Protein AF-A0A538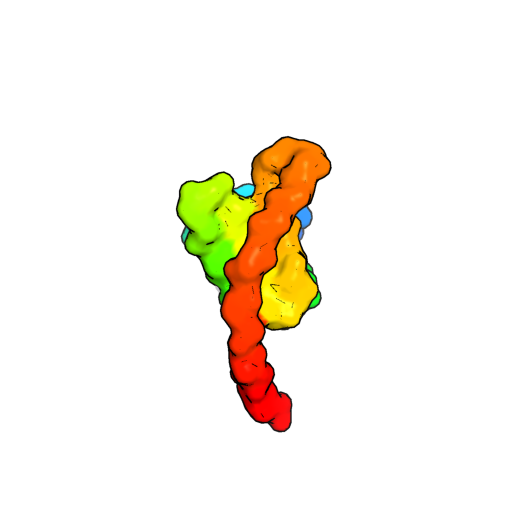HX86-F1 (afdb_monomer_lite)

pLDDT: mean 85.42, std 11.26, range [52.47, 95.25]

Structure (mmCIF, N/CA/C/O backbone):
data_AF-A0A538HX86-F1
#
_entry.id   AF-A0A538HX86-F1
#
loop_
_atom_site.group_PDB
_atom_site.id
_atom_site.type_symbol
_atom_site.label_atom_id
_atom_site.label_alt_id
_atom_site.label_comp_id
_atom_site.label_asym_id
_atom_site.label_entity_id
_atom_site.label_seq_id
_atom_site.pdbx_PDB_ins_code
_atom_site.Cartn_x
_atom_site.Cartn_y
_atom_site.Cartn_z
_atom_site.occupancy
_atom_site.B_iso_or_equiv
_atom_site.auth_seq_id
_atom_site.auth_comp_id
_atom_site.auth_asym_id
_atom_site.auth_atom_id
_atom_site.pdbx_PDB_model_num
ATOM 1 N N . MET A 1 1 ? 11.054 19.162 26.226 1.00 55.84 1 MET A N 1
ATOM 2 C CA . MET A 1 1 ? 10.236 18.667 25.098 1.00 55.84 1 MET A CA 1
ATOM 3 C C . MET A 1 1 ? 10.289 17.154 25.119 1.00 55.84 1 MET A C 1
ATOM 5 O O . MET A 1 1 ? 11.362 16.612 24.894 1.00 55.84 1 MET A O 1
ATOM 9 N N . SER A 1 2 ? 9.189 16.482 25.455 1.00 75.25 2 SER A N 1
ATOM 10 C CA . SER A 1 2 ? 9.073 15.036 25.265 1.00 75.25 2 SER A CA 1
ATOM 11 C C . SER A 1 2 ? 8.468 14.778 23.889 1.00 75.25 2 SER A C 1
ATOM 13 O O . SER A 1 2 ? 7.468 15.390 23.517 1.00 75.25 2 SER A O 1
ATOM 15 N N . VAL A 1 3 ? 9.099 13.906 23.111 1.00 77.31 3 VAL A N 1
ATOM 16 C CA . VAL A 1 3 ? 8.519 13.400 21.867 1.00 77.31 3 VAL A CA 1
ATOM 17 C C . VAL A 1 3 ? 7.607 12.244 22.256 1.00 77.31 3 VAL A C 1
ATOM 19 O O . VAL A 1 3 ? 8.074 11.251 22.808 1.00 77.31 3 VAL A O 1
ATOM 22 N N . ALA A 1 4 ? 6.304 12.389 22.026 1.00 76.81 4 ALA A N 1
ATOM 23 C CA . ALA A 1 4 ? 5.366 11.285 22.175 1.00 76.81 4 ALA A CA 1
ATOM 24 C C . ALA A 1 4 ? 5.399 10.433 20.902 1.00 76.81 4 ALA A C 1
ATOM 26 O O . ALA A 1 4 ? 5.347 10.971 19.795 1.00 76.81 4 ALA A O 1
ATOM 27 N N . GLN A 1 5 ? 5.484 9.110 21.047 1.00 76.38 5 GLN A N 1
ATOM 28 C CA . GLN A 1 5 ? 5.338 8.215 19.904 1.00 76.38 5 GLN A CA 1
ATOM 29 C C . GLN A 1 5 ? 3.899 8.277 19.392 1.00 76.38 5 GLN A C 1
ATOM 31 O O . GLN A 1 5 ? 2.955 8.006 20.133 1.00 76.38 5 GLN A O 1
ATOM 36 N N . LEU A 1 6 ? 3.739 8.608 18.113 1.00 74.88 6 LEU A N 1
ATOM 37 C CA . LEU A 1 6 ? 2.460 8.521 17.423 1.00 74.88 6 LEU A CA 1
ATOM 38 C C . LEU A 1 6 ? 2.367 7.151 16.744 1.00 74.88 6 LEU A C 1
ATOM 40 O O . LEU A 1 6 ? 2.755 6.995 15.590 1.00 74.88 6 LEU A O 1
ATOM 44 N N . ALA A 1 7 ? 1.890 6.145 17.476 1.00 80.62 7 ALA A N 1
ATOM 45 C CA . ALA A 1 7 ? 1.567 4.851 16.885 1.00 80.62 7 ALA A CA 1
ATOM 46 C C . ALA A 1 7 ? 0.267 4.990 16.077 1.00 80.62 7 ALA A C 1
ATOM 48 O O . ALA A 1 7 ? -0.808 5.155 16.657 1.00 80.62 7 ALA A O 1
ATOM 49 N N . ARG A 1 8 ? 0.367 4.973 14.743 1.00 83.06 8 ARG A N 1
ATOM 50 C CA . ARG A 1 8 ? -0.809 4.983 13.866 1.00 83.06 8 ARG A CA 1
ATOM 51 C C . ARG A 1 8 ? -1.437 3.591 13.809 1.00 83.06 8 ARG A C 1
ATOM 53 O O . ARG A 1 8 ? -0.735 2.582 13.831 1.00 83.06 8 ARG A O 1
ATOM 60 N N . THR A 1 9 ? -2.765 3.531 13.746 1.00 92.12 9 THR A N 1
ATOM 61 C CA . THR A 1 9 ? -3.470 2.267 13.477 1.00 92.12 9 THR A CA 1
ATOM 62 C C . THR A 1 9 ? -3.314 1.877 12.008 1.00 92.12 9 THR A C 1
ATOM 64 O O . THR A 1 9 ? -3.050 2.732 11.162 1.00 92.12 9 THR A O 1
ATOM 67 N N . LEU A 1 10 ? -3.539 0.601 11.674 1.00 91.69 10 LEU A N 1
ATOM 68 C CA . LEU A 1 10 ? -3.517 0.148 10.279 1.00 91.69 10 LEU A CA 1
ATOM 69 C C . LEU A 1 10 ? -4.477 0.966 9.395 1.00 91.69 10 LEU A C 1
ATOM 71 O O . LEU A 1 10 ? -4.092 1.399 8.315 1.00 91.69 10 LEU A O 1
ATOM 75 N N . ASP A 1 11 ? -5.686 1.258 9.878 1.00 93.44 11 ASP A N 1
ATOM 76 C CA . ASP A 1 11 ? -6.651 2.084 9.139 1.00 93.44 11 ASP A CA 1
ATOM 77 C C . ASP A 1 11 ? -6.134 3.506 8.880 1.00 93.44 11 ASP A C 1
ATOM 79 O O . ASP A 1 11 ? -6.370 4.077 7.816 1.00 93.44 11 ASP A O 1
ATOM 83 N N . GLN A 1 12 ? -5.399 4.089 9.833 1.00 93.88 12 GLN A N 1
ATOM 84 C CA . GLN A 1 12 ? -4.795 5.411 9.663 1.00 93.88 12 GLN A CA 1
ATOM 85 C C . GLN A 1 12 ? -3.674 5.392 8.620 1.00 93.88 12 GLN A C 1
ATOM 87 O O . GLN A 1 12 ? -3.566 6.338 7.837 1.00 93.88 12 GLN A O 1
ATOM 92 N N . GLU A 1 13 ? -2.870 4.328 8.588 1.00 94.06 13 GLU A N 1
ATOM 93 C CA . GLU A 1 13 ? -1.830 4.124 7.574 1.00 94.06 13 GLU A CA 1
ATOM 94 C C . GLU A 1 13 ? -2.435 3.937 6.177 1.00 94.06 13 GLU A C 1
ATOM 96 O O . GLU A 1 13 ? -2.039 4.613 5.224 1.00 94.06 13 GLU A O 1
ATOM 101 N N . LEU A 1 14 ? -3.473 3.105 6.057 1.00 93.94 14 LEU A N 1
ATOM 102 C CA . LEU A 1 14 ? -4.210 2.917 4.807 1.00 93.94 14 LEU A CA 1
ATOM 103 C C . LEU A 1 14 ? -4.846 4.230 4.331 1.00 93.94 14 LEU A C 1
ATOM 105 O O . LEU A 1 14 ? -4.704 4.601 3.167 1.00 93.94 14 LEU A O 1
ATOM 109 N N . ALA A 1 15 ? -5.470 5.000 5.227 1.00 94.25 15 ALA A N 1
ATOM 110 C CA . ALA A 1 15 ? -6.027 6.309 4.891 1.00 94.25 15 ALA A CA 1
ATOM 111 C C . ALA A 1 15 ? -4.947 7.336 4.502 1.00 94.25 15 ALA A C 1
ATOM 113 O O . ALA A 1 15 ? -5.203 8.236 3.696 1.00 94.25 15 ALA A O 1
ATOM 114 N N . ALA A 1 16 ? -3.742 7.252 5.072 1.00 94.19 16 ALA A N 1
ATOM 115 C CA . ALA A 1 16 ? -2.614 8.085 4.663 1.00 94.19 16 ALA A CA 1
ATOM 116 C C . ALA A 1 16 ? -2.143 7.727 3.245 1.00 94.19 16 ALA A C 1
ATOM 118 O O . ALA A 1 16 ? -1.920 8.637 2.443 1.00 94.19 16 ALA A O 1
ATOM 119 N N . LEU A 1 17 ? -2.073 6.434 2.909 1.00 94.38 17 LEU A N 1
ATOM 120 C CA . LEU A 1 17 ? -1.748 5.966 1.560 1.00 94.38 17 LEU A CA 1
ATOM 121 C C . LEU A 1 17 ? -2.790 6.395 0.531 1.00 94.38 17 LEU A C 1
ATOM 123 O O . LEU A 1 17 ? -2.435 6.999 -0.483 1.00 94.38 17 LEU A O 1
ATOM 127 N N . VAL A 1 18 ? -4.079 6.162 0.801 1.00 94.12 18 VAL A N 1
ATOM 128 C CA . VAL A 1 18 ? -5.169 6.547 -0.113 1.00 94.12 18 VAL A CA 1
ATOM 129 C C . VAL A 1 18 ? -5.136 8.048 -0.396 1.00 94.12 18 VAL A C 1
ATOM 131 O O . VAL A 1 18 ? -5.185 8.446 -1.555 1.00 94.12 18 VAL A O 1
ATOM 134 N N . ARG A 1 19 ? -4.926 8.886 0.627 1.00 93.81 19 ARG A N 1
ATOM 135 C CA . ARG A 1 19 ? -4.844 10.350 0.468 1.00 93.81 19 ARG A CA 1
ATOM 136 C C . ARG A 1 19 ? -3.526 10.860 -0.122 1.00 93.81 19 ARG A C 1
ATOM 138 O O . ARG A 1 19 ? -3.418 12.051 -0.389 1.00 93.81 19 ARG A O 1
ATOM 145 N N . GLY A 1 20 ? -2.518 10.003 -0.285 1.00 93.38 20 GLY A N 1
ATOM 146 C CA . GLY A 1 20 ? -1.180 10.414 -0.723 1.00 93.38 20 GLY A CA 1
ATOM 147 C C . GLY A 1 20 ? -0.397 11.220 0.306 1.00 93.38 20 GLY A C 1
ATOM 148 O O . GLY A 1 20 ? 0.576 11.874 -0.047 1.00 93.38 20 GLY A O 1
ATOM 149 N N . ALA A 1 21 ? -0.788 11.143 1.579 1.00 95.00 21 ALA A N 1
ATOM 150 C CA . ALA A 1 21 ? 0.007 11.656 2.692 1.00 95.00 21 ALA A CA 1
ATOM 151 C C . ALA A 1 21 ? 1.170 10.712 3.059 1.00 95.00 21 ALA A C 1
ATOM 153 O O . ALA A 1 21 ? 2.086 11.113 3.770 1.00 95.00 21 ALA A O 1
ATOM 154 N N . SER A 1 22 ? 1.121 9.464 2.585 1.00 93.12 22 SER A N 1
ATOM 155 C CA . SER A 1 22 ? 2.221 8.499 2.603 1.00 93.12 22 SER A CA 1
ATOM 156 C C . SER A 1 22 ? 2.355 7.857 1.222 1.00 93.12 22 SER A C 1
ATOM 158 O O . SER A 1 22 ? 1.363 7.732 0.498 1.00 93.12 22 SER A O 1
ATOM 160 N N . LEU A 1 23 ? 3.575 7.455 0.872 1.00 95.12 23 LEU A N 1
ATOM 161 C CA . LEU A 1 23 ? 3.901 6.695 -0.338 1.00 95.12 23 LEU A CA 1
ATOM 162 C C . LEU A 1 23 ? 4.664 5.403 -0.004 1.00 95.12 23 LEU A C 1
ATOM 164 O O . LEU A 1 23 ? 5.258 4.803 -0.890 1.00 95.12 23 LEU A O 1
ATOM 168 N N . GLU A 1 24 ? 4.655 4.974 1.255 1.00 95.25 24 GLU A N 1
ATOM 169 C CA . GLU A 1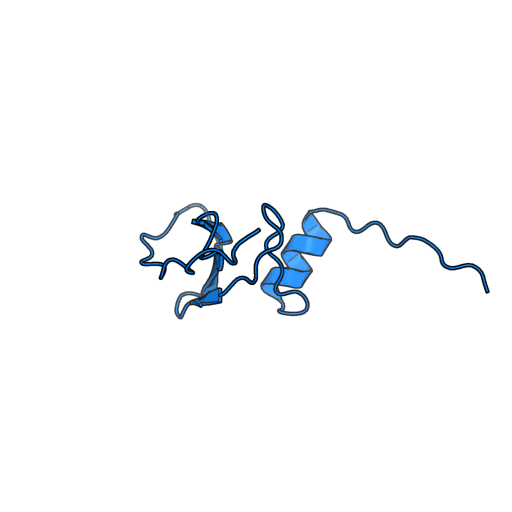 24 ? 5.397 3.806 1.732 1.00 95.25 24 GLU A CA 1
ATOM 170 C C . GLU A 1 24 ? 4.535 2.536 1.703 1.00 95.25 24 GLU A C 1
ATOM 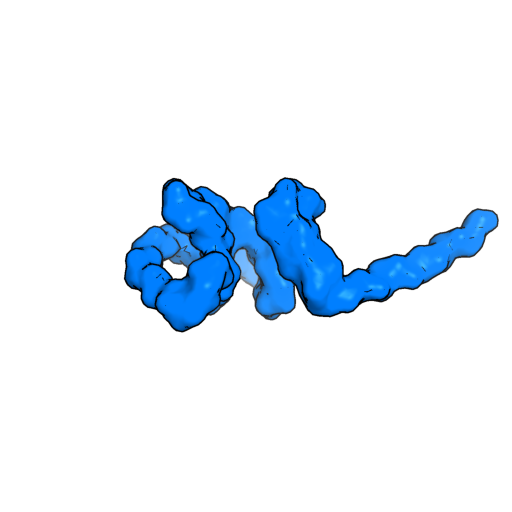172 O O . GLU A 1 24 ? 3.417 2.502 2.222 1.00 95.25 24 GLU A O 1
ATOM 177 N N . CYS A 1 25 ? 5.047 1.454 1.124 1.00 95.00 25 CYS A N 1
ATOM 178 C CA . CYS A 1 25 ? 4.392 0.157 1.186 1.00 95.00 25 CYS A CA 1
ATOM 179 C C . CYS A 1 25 ? 4.419 -0.389 2.621 1.00 95.00 25 CYS A C 1
ATOM 181 O O . CYS A 1 25 ? 5.483 -0.727 3.130 1.00 95.00 25 CYS A O 1
ATOM 183 N N . LEU A 1 26 ? 3.249 -0.610 3.232 1.00 94.56 26 LEU A N 1
ATOM 184 C CA . LEU A 1 26 ? 3.139 -1.144 4.604 1.00 94.56 26 LEU A CA 1
ATOM 185 C C . LEU A 1 26 ? 3.650 -2.590 4.773 1.00 94.56 26 LEU A C 1
ATOM 187 O O . LEU A 1 26 ? 3.631 -3.116 5.882 1.00 94.56 26 LEU A O 1
ATOM 191 N N . VAL A 1 27 ? 4.053 -3.252 3.683 1.00 94.56 27 VAL A N 1
ATOM 192 C CA . VAL A 1 27 ? 4.563 -4.633 3.689 1.00 94.56 27 VAL A CA 1
ATOM 193 C C . VAL A 1 27 ? 6.088 -4.674 3.621 1.00 94.56 27 VAL A C 1
ATOM 195 O O . VAL A 1 27 ? 6.705 -5.417 4.377 1.00 94.56 27 VAL A O 1
ATOM 198 N N . CYS A 1 28 ? 6.700 -3.906 2.714 1.00 94.06 28 CYS A N 1
ATOM 199 C CA . CYS A 1 28 ? 8.144 -3.974 2.452 1.00 94.06 28 CYS A CA 1
ATOM 200 C C . CYS A 1 28 ? 8.884 -2.635 2.579 1.00 94.06 28 CYS A C 1
ATOM 202 O O . CYS A 1 28 ? 10.098 -2.614 2.418 1.00 94.06 28 CYS A O 1
ATOM 204 N N . GLY A 1 29 ? 8.182 -1.532 2.851 1.00 92.50 29 GLY A N 1
ATOM 205 C CA . GLY A 1 29 ? 8.772 -0.196 2.989 1.00 92.50 29 G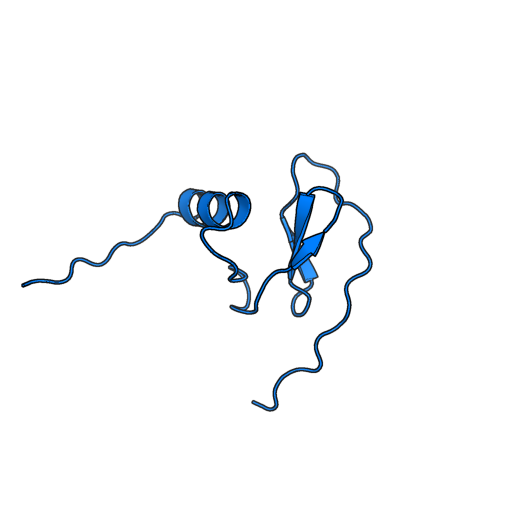LY A CA 1
ATOM 206 C C . GLY A 1 29 ? 9.110 0.510 1.670 1.00 92.50 29 GLY A C 1
ATOM 207 O O . GLY A 1 29 ? 9.504 1.670 1.692 1.00 92.50 29 GLY A O 1
ATOM 208 N N . GLU A 1 30 ? 8.946 -0.144 0.515 1.00 93.56 30 GLU A N 1
ATOM 209 C CA . GLU A 1 30 ? 9.263 0.458 -0.788 1.00 93.56 30 GLU A CA 1
ATOM 210 C C . GLU A 1 30 ? 8.205 1.478 -1.238 1.00 93.56 30 GLU A C 1
ATOM 212 O O . GLU A 1 30 ? 7.040 1.408 -0.830 1.00 93.56 30 GLU A O 1
ATOM 217 N N . PHE A 1 31 ? 8.578 2.403 -2.123 1.00 93.81 31 PHE A N 1
ATOM 218 C CA . PHE A 1 31 ? 7.648 3.384 -2.669 1.00 93.81 31 PHE A CA 1
ATOM 219 C C . PHE A 1 31 ? 6.535 2.729 -3.499 1.00 93.81 31 PHE A C 1
ATOM 221 O O . PHE A 1 31 ? 6.776 1.930 -4.407 1.00 93.81 31 PHE A O 1
ATOM 228 N N . VAL A 1 32 ? 5.287 3.097 -3.210 1.00 95.00 32 VAL A N 1
ATOM 229 C CA . VAL A 1 32 ? 4.121 2.667 -3.992 1.00 95.00 32 VAL A CA 1
ATOM 230 C C . VAL A 1 32 ? 3.866 3.595 -5.178 1.00 95.00 32 VAL A C 1
ATOM 232 O O . VAL A 1 32 ? 4.128 4.797 -5.130 1.00 95.00 32 VAL A O 1
ATOM 235 N N . MET A 1 33 ? 3.276 3.044 -6.234 1.00 93.81 33 MET A N 1
ATOM 236 C CA . MET A 1 33 ? 2.818 3.780 -7.408 1.00 93.81 33 MET A CA 1
ATOM 237 C C . MET A 1 33 ? 1.295 3.905 -7.410 1.00 93.81 33 MET A C 1
ATOM 239 O O . MET A 1 33 ? 0.593 2.982 -6.999 1.00 93.81 33 MET A O 1
ATOM 243 N N . ARG A 1 34 ? 0.783 5.025 -7.929 1.00 92.50 34 ARG A N 1
ATOM 244 C CA . ARG A 1 34 ? -0.637 5.199 -8.264 1.00 92.50 34 ARG A CA 1
ATOM 245 C C . ARG A 1 34 ? -0.854 4.936 -9.742 1.00 92.50 34 ARG A C 1
ATOM 247 O O . ARG A 1 34 ? -0.167 5.521 -10.574 1.00 92.50 34 ARG A O 1
ATOM 254 N N . LEU A 1 35 ? -1.822 4.088 -10.045 1.00 90.19 35 LEU A N 1
ATOM 255 C CA . LEU A 1 35 ? -2.213 3.752 -11.407 1.00 90.19 35 LEU A CA 1
ATOM 256 C C . LEU A 1 35 ? -3.494 4.490 -11.794 1.00 90.19 35 LEU A C 1
ATOM 258 O O . LEU A 1 35 ? -4.230 4.969 -10.931 1.00 90.19 35 LEU A O 1
ATOM 262 N N . GLU A 1 36 ? -3.773 4.559 -13.095 1.00 82.31 36 GLU A N 1
ATOM 263 C CA . GLU A 1 36 ? -4.895 5.331 -13.653 1.00 82.31 36 GLU A CA 1
ATOM 264 C C . GLU A 1 36 ? -6.272 4.887 -13.122 1.00 82.31 36 GLU A C 1
ATOM 266 O O . GLU A 1 36 ? -7.197 5.690 -13.061 1.00 82.31 36 GLU A O 1
ATOM 271 N N . SER A 1 37 ? -6.399 3.641 -12.657 1.00 82.06 37 SER A N 1
ATOM 272 C CA . SER A 1 37 ? -7.614 3.082 -12.047 1.00 82.06 37 SER A CA 1
ATOM 273 C C . SER A 1 37 ? -7.784 3.391 -10.551 1.00 82.06 37 SER A C 1
ATOM 275 O O . SER A 1 37 ? -8.662 2.825 -9.907 1.00 82.06 37 SER A O 1
ATOM 277 N N . GLY A 1 38 ? -6.935 4.243 -9.964 1.00 86.44 38 GLY A N 1
ATOM 278 C CA . GLY A 1 38 ? -6.941 4.526 -8.521 1.00 86.44 38 GLY A CA 1
ATOM 279 C C . GLY A 1 38 ? -6.282 3.434 -7.670 1.00 86.44 38 GLY A C 1
ATOM 280 O O . GLY A 1 38 ? -6.205 3.561 -6.449 1.00 86.44 38 GLY A O 1
ATOM 281 N N . VAL A 1 39 ? -5.757 2.386 -8.309 1.00 91.81 39 VAL A N 1
ATOM 282 C CA . VAL A 1 39 ? -5.001 1.315 -7.657 1.00 91.81 39 VAL A CA 1
ATOM 283 C C . VAL A 1 39 ? -3.669 1.858 -7.154 1.00 91.81 39 VAL A C 1
ATOM 285 O O . VAL A 1 39 ? -2.918 2.494 -7.898 1.00 91.81 39 VAL A O 1
ATOM 288 N N . ILE A 1 40 ? -3.358 1.558 -5.897 1.00 94.69 40 ILE A N 1
ATOM 289 C CA . ILE A 1 40 ? -2.037 1.780 -5.320 1.00 94.69 40 ILE A CA 1
ATOM 290 C C . ILE A 1 40 ? -1.307 0.444 -5.316 1.00 94.69 40 ILE A C 1
ATOM 292 O O . ILE A 1 40 ? -1.797 -0.535 -4.755 1.00 94.69 40 ILE A O 1
ATOM 296 N N . ALA A 1 41 ? -0.135 0.398 -5.934 1.00 94.69 41 ALA A N 1
ATOM 297 C CA . ALA A 1 41 ? 0.610 -0.834 -6.117 1.00 94.69 41 ALA A CA 1
ATOM 298 C C . ALA A 1 41 ? 2.068 -0.686 -5.696 1.00 94.69 41 ALA A C 1
ATOM 300 O O . ALA A 1 41 ? 2.729 0.291 -6.045 1.00 94.69 41 ALA A O 1
ATOM 301 N N . CYS A 1 42 ? 2.587 -1.677 -4.978 1.00 93.81 42 CYS A N 1
ATOM 302 C CA . CYS A 1 42 ? 4.014 -1.774 -4.709 1.00 93.81 42 CYS A CA 1
ATOM 303 C C . CYS A 1 42 ? 4.707 -2.541 -5.850 1.00 93.81 42 CYS A C 1
ATOM 305 O O . CYS A 1 42 ? 4.381 -3.710 -6.066 1.00 93.81 42 CYS A O 1
ATOM 307 N N . PRO A 1 43 ? 5.675 -1.940 -6.560 1.00 91.50 43 PRO A N 1
ATOM 308 C CA . PRO A 1 43 ? 6.375 -2.607 -7.659 1.00 91.50 43 PRO A CA 1
ATOM 309 C C . PRO A 1 43 ? 7.357 -3.697 -7.192 1.00 91.50 43 PRO A C 1
ATOM 311 O O . PRO A 1 43 ? 7.751 -4.545 -7.990 1.00 91.50 43 PRO A O 1
ATOM 314 N N . GLU A 1 44 ? 7.727 -3.701 -5.907 1.00 91.75 44 GLU A N 1
ATOM 315 C CA . GLU A 1 44 ? 8.648 -4.683 -5.325 1.00 91.75 44 GLU A CA 1
ATOM 316 C C . GLU A 1 44 ? 7.908 -5.949 -4.870 1.00 91.75 44 GLU A C 1
ATOM 318 O O . GLU A 1 44 ? 8.076 -7.033 -5.431 1.00 91.75 44 GLU A O 1
ATOM 323 N N . CYS A 1 45 ? 7.021 -5.819 -3.879 1.00 92.75 45 CYS A N 1
ATOM 324 C CA . CYS A 1 45 ? 6.319 -6.967 -3.298 1.00 92.75 45 CYS A CA 1
ATOM 325 C C . CYS A 1 45 ? 4.983 -7.303 -3.980 1.00 92.75 45 CYS A C 1
ATOM 327 O O . CYS A 1 45 ? 4.371 -8.319 -3.653 1.00 92.75 45 CYS A O 1
ATOM 329 N N . ARG A 1 46 ? 4.530 -6.481 -4.939 1.00 90.94 46 ARG A N 1
ATOM 330 C CA . ARG A 1 46 ? 3.260 -6.636 -5.678 1.00 90.94 46 ARG A CA 1
ATOM 331 C C . ARG A 1 46 ? 1.994 -6.539 -4.820 1.00 90.94 46 ARG A C 1
ATOM 333 O O . ARG A 1 46 ? 0.920 -6.923 -5.275 1.00 90.94 46 ARG A O 1
ATOM 340 N N . SER A 1 47 ? 2.086 -6.005 -3.601 1.00 92.81 47 SER A N 1
ATOM 341 C CA . SER A 1 47 ? 0.897 -5.660 -2.817 1.00 92.81 47 SER A CA 1
ATOM 342 C C . SER A 1 47 ? 0.067 -4.598 -3.532 1.00 92.81 47 SER A C 1
ATOM 344 O O . SER A 1 47 ? 0.612 -3.628 -4.064 1.00 92.81 47 SER A O 1
ATOM 346 N N . LEU A 1 48 ? -1.251 -4.785 -3.506 1.00 93.62 48 LEU A N 1
ATOM 347 C CA . LEU A 1 48 ? -2.231 -3.889 -4.105 1.00 93.62 48 LEU A CA 1
ATOM 348 C C . LEU A 1 48 ? -3.166 -3.362 -3.018 1.00 93.62 48 LEU A C 1
ATOM 350 O O . LEU A 1 48 ? -3.630 -4.120 -2.167 1.00 93.62 48 LEU A O 1
ATOM 354 N N . LEU A 1 49 ? -3.469 -2.072 -3.084 1.00 93.38 49 LEU A N 1
ATOM 355 C CA . LEU A 1 49 ? -4.557 -1.439 -2.356 1.00 93.38 49 LEU A CA 1
ATOM 356 C C . LEU A 1 49 ? -5.551 -0.905 -3.387 1.00 93.38 49 LEU A C 1
ATOM 358 O O . LEU A 1 49 ? -5.208 -0.069 -4.225 1.00 93.38 49 LEU A O 1
ATOM 362 N N . VAL A 1 50 ? -6.766 -1.443 -3.332 1.00 91.25 50 VAL A N 1
ATOM 363 C CA . VAL A 1 50 ? -7.840 -1.199 -4.298 1.00 91.25 50 VAL A CA 1
ATOM 364 C C . VAL A 1 50 ? -9.146 -0.931 -3.566 1.00 91.25 50 VAL A C 1
ATOM 366 O O . VAL A 1 50 ? -9.359 -1.438 -2.463 1.00 91.25 50 VAL A O 1
ATOM 369 N N . GLU A 1 51 ? -10.021 -0.133 -4.169 1.00 85.06 51 GLU A N 1
ATOM 370 C CA . GLU A 1 51 ? -11.389 0.011 -3.679 1.00 85.06 51 GLU A CA 1
ATOM 371 C C . GLU A 1 51 ? -12.234 -1.190 -4.122 1.00 85.06 51 GLU A C 1
ATOM 373 O O . GLU A 1 51 ? -12.230 -1.576 -5.288 1.00 85.06 51 GLU A O 1
ATOM 378 N N . GLY A 1 52 ? -12.990 -1.774 -3.190 1.00 82.06 52 GLY A N 1
ATOM 379 C CA . GLY A 1 52 ? -13.881 -2.901 -3.473 1.00 82.06 52 GLY A CA 1
ATOM 380 C C . GLY A 1 52 ? -13.257 -4.275 -3.222 1.00 82.06 52 GLY A C 1
ATOM 381 O O . GLY A 1 52 ? -12.279 -4.418 -2.493 1.00 82.06 52 GLY A O 1
ATOM 382 N N . ARG A 1 53 ? -13.904 -5.320 -3.753 1.00 74.69 53 ARG A N 1
ATOM 383 C CA . ARG A 1 53 ? -13.513 -6.730 -3.539 1.00 74.69 53 ARG A CA 1
ATOM 384 C C . ARG A 1 53 ? -12.831 -7.371 -4.745 1.00 74.69 53 ARG A C 1
ATOM 386 O O . ARG A 1 53 ? -12.299 -8.469 -4.611 1.00 74.69 53 ARG A O 1
ATOM 393 N N . GLU A 1 54 ? -12.867 -6.722 -5.902 1.00 80.50 54 GLU A N 1
ATOM 394 C CA . GLU A 1 54 ? -12.259 -7.243 -7.122 1.00 80.50 54 GLU A CA 1
ATOM 395 C C . GLU A 1 54 ? -10.804 -6.789 -7.204 1.00 80.50 54 GLU A C 1
ATOM 397 O O . GLU A 1 54 ? -10.499 -5.604 -7.080 1.00 80.50 54 GLU A O 1
ATOM 402 N N . VAL A 1 55 ? -9.898 -7.750 -7.385 1.00 80.44 55 VAL A N 1
ATOM 403 C CA . VAL A 1 55 ? -8.475 -7.472 -7.573 1.00 80.44 55 VAL A CA 1
ATOM 404 C C . VAL A 1 55 ? -8.240 -7.308 -9.074 1.00 80.44 55 VAL A C 1
ATOM 406 O O . VAL A 1 55 ? -8.400 -8.285 -9.808 1.00 80.44 55 VAL A O 1
ATOM 409 N N . PRO A 1 56 ? -7.889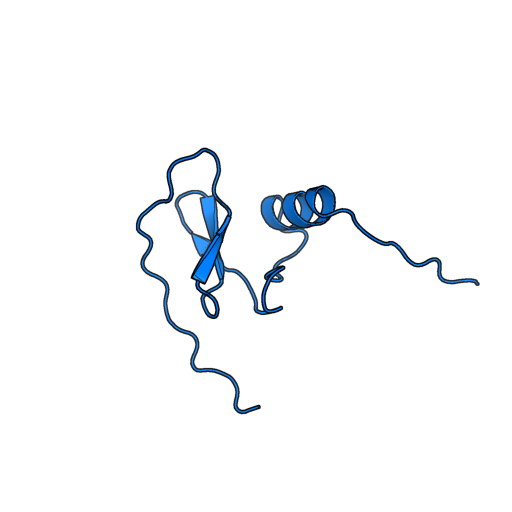 -6.105 -9.554 1.00 80.19 56 PRO A N 1
ATOM 410 C CA . PRO A 1 56 ? -7.640 -5.886 -10.968 1.00 80.19 56 PRO A CA 1
ATOM 411 C C . PRO A 1 56 ? -6.364 -6.606 -11.407 1.00 80.19 56 PRO A C 1
ATOM 413 O O . PRO A 1 56 ? -5.393 -6.708 -10.652 1.00 80.19 56 PRO A O 1
ATOM 416 N N . GLU A 1 57 ? -6.346 -7.061 -12.657 1.00 81.69 57 GLU A N 1
ATOM 417 C CA . GLU A 1 57 ? -5.111 -7.496 -13.298 1.00 81.69 57 GLU A CA 1
ATOM 418 C C . GLU A 1 57 ? -4.293 -6.256 -13.670 1.00 81.69 57 GLU A C 1
ATOM 420 O O . GLU A 1 57 ? -4.735 -5.396 -14.432 1.00 81.69 57 GLU A O 1
ATOM 425 N N . VAL A 1 58 ? -3.113 -6.132 -13.069 1.00 80.75 58 VAL A N 1
ATOM 426 C CA . VAL A 1 58 ? -2.285 -4.932 -13.151 1.00 80.75 58 VAL A CA 1
ATOM 427 C C . VAL A 1 58 ? -0.871 -5.314 -13.562 1.00 80.75 58 VAL A C 1
ATOM 429 O O . VAL A 1 58 ? -0.190 -6.067 -12.865 1.00 80.75 58 VAL A O 1
ATOM 432 N N . ALA A 1 59 ? -0.401 -4.745 -14.671 1.00 81.12 59 ALA A N 1
ATOM 433 C CA . ALA A 1 59 ? 0.997 -4.840 -15.063 1.00 81.12 59 ALA A CA 1
ATOM 434 C C . ALA A 1 59 ? 1.833 -3.857 -14.231 1.00 81.12 59 ALA A C 1
ATOM 436 O O . ALA A 1 59 ? 1.671 -2.642 -14.344 1.00 81.12 59 ALA A O 1
ATOM 437 N N . LEU A 1 60 ? 2.734 -4.384 -13.398 1.00 80.69 60 LEU A N 1
ATOM 438 C CA . LEU A 1 60 ? 3.671 -3.582 -12.614 1.00 80.69 60 LEU A CA 1
ATOM 439 C C . LEU A 1 60 ? 5.086 -3.722 -13.177 1.00 80.69 60 LEU A C 1
ATOM 441 O O . LEU A 1 60 ? 5.539 -4.850 -13.395 1.00 80.69 60 LEU A O 1
ATOM 445 N N . PRO A 1 61 ? 5.812 -2.611 -13.387 1.00 77.56 61 PRO A N 1
ATOM 446 C CA . PRO A 1 61 ? 7.238 -2.689 -13.642 1.00 77.56 61 PRO A CA 1
ATOM 447 C C . PRO A 1 61 ? 7.923 -3.251 -12.394 1.00 77.56 61 PRO A C 1
ATOM 449 O O . PRO A 1 61 ? 7.600 -2.869 -11.271 1.00 77.56 61 PRO A O 1
ATOM 452 N N . ARG A 1 62 ? 8.880 -4.157 -12.586 1.00 70.50 62 ARG A N 1
ATOM 453 C CA . ARG A 1 62 ? 9.722 -4.629 -11.489 1.00 70.50 62 ARG A CA 1
ATOM 454 C C . ARG A 1 62 ? 10.836 -3.612 -11.279 1.00 70.50 62 ARG A C 1
ATOM 456 O O . ARG A 1 62 ? 11.592 -3.350 -12.215 1.00 70.50 62 ARG A O 1
ATOM 463 N N . ILE A 1 63 ? 10.944 -3.049 -10.080 1.00 66.69 63 ILE A N 1
ATOM 464 C CA . ILE A 1 63 ? 12.126 -2.257 -9.732 1.00 66.69 63 ILE A CA 1
ATOM 465 C C . ILE A 1 63 ? 13.305 -3.232 -9.637 1.00 66.69 63 ILE A C 1
ATOM 467 O O . ILE A 1 63 ? 13.194 -4.310 -9.055 1.00 66.69 63 ILE A O 1
ATOM 471 N N . ALA A 1 64 ? 14.422 -2.902 -10.287 1.00 63.47 64 ALA A N 1
ATOM 472 C CA . ALA A 1 64 ? 15.665 -3.618 -10.043 1.00 63.47 64 ALA A CA 1
ATOM 473 C C . ALA A 1 64 ? 16.043 -3.342 -8.585 1.00 63.47 64 ALA A C 1
ATOM 475 O O . ALA A 1 64 ? 16.329 -2.197 -8.243 1.00 63.47 64 ALA A O 1
ATOM 476 N N . SER A 1 65 ? 15.969 -4.367 -7.736 1.00 63.38 65 SER A N 1
ATOM 477 C CA . SER A 1 65 ? 16.299 -4.283 -6.313 1.00 63.38 65 SER A CA 1
ATOM 478 C C . SER A 1 65 ? 17.601 -3.505 -6.116 1.00 63.38 65 SER A C 1
ATOM 480 O O . SER A 1 65 ? 18.606 -3.839 -6.756 1.00 63.38 65 SER A O 1
ATOM 482 N N . TYR A 1 66 ? 17.598 -2.497 -5.238 1.00 52.47 66 TYR A N 1
ATOM 483 C CA . TYR A 1 66 ? 18.846 -1.896 -4.768 1.00 52.47 66 TYR A CA 1
ATOM 484 C C . TYR A 1 66 ? 19.748 -3.023 -4.233 1.00 52.47 66 TYR A C 1
ATOM 486 O O . TYR A 1 66 ? 19.240 -3.914 -3.543 1.00 52.47 66 TYR A O 1
ATOM 494 N N . PRO A 1 67 ? 21.053 -3.048 -4.565 1.00 54.72 67 PRO A N 1
ATOM 495 C CA . PRO A 1 67 ? 21.961 -3.965 -3.895 1.00 54.72 67 PRO A CA 1
ATOM 496 C C . PRO A 1 67 ? 21.902 -3.655 -2.394 1.00 54.72 67 PRO A C 1
ATOM 498 O O . PRO A 1 67 ? 22.122 -2.510 -1.999 1.00 54.72 67 PRO A O 1
ATOM 501 N N . GLN A 1 68 ? 21.509 -4.667 -1.616 1.00 57.44 68 GLN A N 1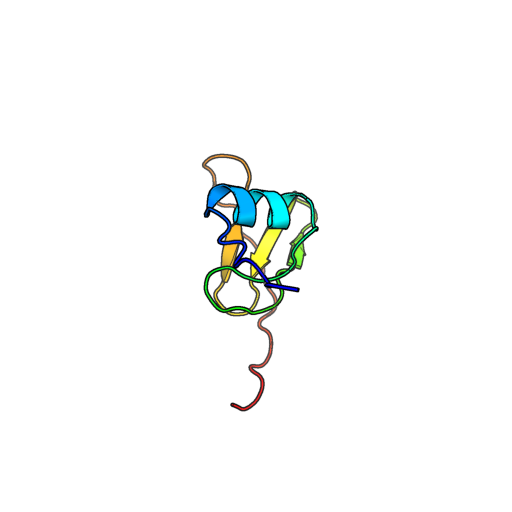
ATOM 502 C CA . GLN A 1 68 ? 21.479 -4.640 -0.151 1.00 57.44 68 GLN A CA 1
ATOM 503 C C . GLN A 1 68 ? 22.889 -4.446 0.410 1.00 57.44 68 GLN A C 1
ATOM 505 O O . GLN A 1 68 ? 23.830 -5.044 -0.168 1.00 57.44 68 GLN A O 1
#

Sequence (68 aa):
MSVAQLARTLDQELAALVRGASLECLVCGEFVMRLESGVIACPECRSLLVEGREVPEVALPRIASYPQ

Radius of gyration: 13.98 Å; chains: 1; bounding box: 36×26×40 Å

Foldseek 3Di:
DDDDDDDDDPVRVLVCCLVVVDQADPPPRAGWDQDPQSWTADLDPGDIDDPDDDDDDDDHHRDPDDDD

Secondary structure (DSSP, 8-state):
---------HHHHHHHHHTTS--B-TTT-PBPEE-TTS-EE-TTT--EE-SSS-------PPP-----